Protein AF-A0A0D3F622-F1 (afdb_monomer_lite)

Foldseek 3Di:
DPLVVLVVQVPPQAAQEEEEELVVLLVQLVPSLVDQSPRRQQNHAEYEYEANQLDVSSLSSVLSVCQNRLQYAEYEYEYDHDLCSLVDPDPPPPPPDDSPQRQNARHAEYEHEQDDDDPSVVVSVVSCVVRYPNHNYYHYYHRPDDPCVSVDDDD

Radius of gyration: 16.0 Å; chains: 1; bounding box: 38×36×43 Å

Structure (mmCIF, N/CA/C/O backbone):
data_AF-A0A0D3F622-F1
#
_entry.id   AF-A0A0D3F622-F1
#
loop_
_atom_site.group_PDB
_atom_site.id
_atom_site.type_symbol
_atom_site.label_atom_id
_atom_site.label_alt_id
_atom_site.label_comp_id
_atom_site.label_asym_id
_atom_site.label_entity_id
_atom_site.label_seq_id
_atom_site.pdbx_PDB_ins_code
_atom_site.Cartn_x
_atom_site.Cartn_y
_atom_site.Cartn_z
_atom_site.occupancy
_atom_site.B_iso_or_equiv
_atom_site.auth_seq_id
_atom_site.auth_comp_id
_atom_site.auth_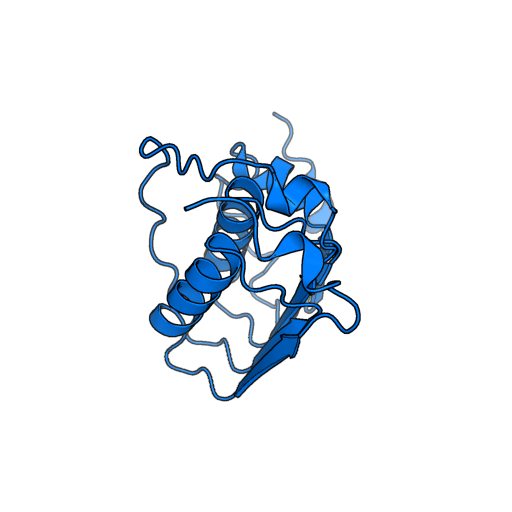asym_id
_atom_site.auth_atom_id
_atom_site.pdbx_PDB_model_num
ATOM 1 N N . MET A 1 1 ? 7.605 23.255 13.610 1.00 41.03 1 MET A N 1
ATOM 2 C CA . MET A 1 1 ? 6.796 23.079 12.384 1.00 41.03 1 MET A CA 1
ATOM 3 C C . MET A 1 1 ? 5.329 23.023 12.801 1.00 41.03 1 MET A C 1
ATOM 5 O O . MET A 1 1 ? 4.987 22.157 13.596 1.00 41.03 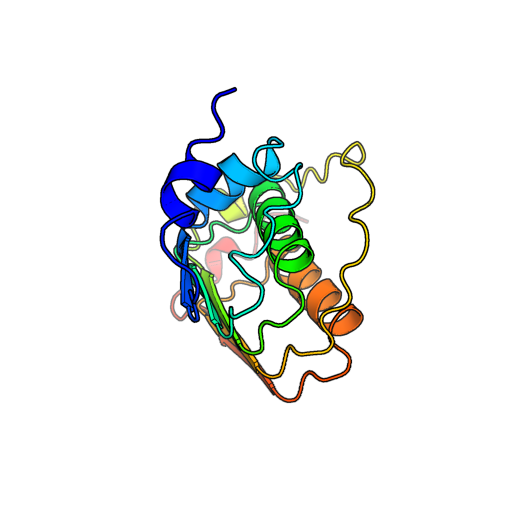1 MET A O 1
ATOM 9 N N . LYS A 1 2 ? 4.490 23.996 12.411 1.00 39.84 2 LYS A N 1
ATOM 10 C CA . LYS A 1 2 ? 3.051 23.966 12.745 1.00 39.84 2 LYS A CA 1
ATOM 11 C C . LYS A 1 2 ? 2.432 22.739 12.072 1.00 39.84 2 LYS A C 1
ATOM 13 O O . LYS A 1 2 ? 2.599 22.551 10.873 1.00 39.84 2 LYS A O 1
ATOM 18 N N . ASN A 1 3 ? 1.769 21.897 12.857 1.00 53.66 3 ASN A N 1
ATOM 19 C CA . ASN A 1 3 ? 1.215 20.622 12.415 1.00 53.66 3 ASN A CA 1
ATOM 20 C C . ASN A 1 3 ? -0.121 20.878 11.681 1.00 53.66 3 ASN A C 1
ATOM 22 O O . ASN A 1 3 ? -1.197 20.627 12.217 1.00 53.66 3 ASN A O 1
ATOM 26 N N . TYR A 1 4 ? -0.052 21.483 10.485 1.00 55.16 4 TYR A N 1
ATOM 27 C CA . TYR A 1 4 ? -1.223 21.866 9.677 1.00 55.16 4 TYR A CA 1
ATOM 28 C C . TYR A 1 4 ? -2.130 20.670 9.362 1.00 55.16 4 TYR A C 1
ATOM 30 O O . TYR A 1 4 ? -3.343 20.834 9.268 1.00 55.16 4 TYR A O 1
ATOM 38 N N . MET A 1 5 ? -1.559 19.461 9.298 1.00 55.28 5 MET A N 1
ATOM 39 C CA . MET A 1 5 ? -2.323 18.220 9.173 1.00 55.28 5 MET A CA 1
ATOM 40 C C . MET A 1 5 ? -3.233 17.993 10.382 1.00 55.28 5 MET A C 1
ATOM 42 O O . MET A 1 5 ? -4.431 17.809 10.198 1.00 55.28 5 MET A O 1
ATOM 46 N N . LYS A 1 6 ? -2.728 18.124 11.620 1.00 55.31 6 LYS A N 1
ATOM 47 C CA . LYS A 1 6 ? -3.591 18.044 12.813 1.00 55.31 6 LYS A CA 1
ATOM 48 C C . LYS A 1 6 ? -4.740 19.052 12.729 1.00 55.31 6 LYS A C 1
ATOM 50 O O . LYS A 1 6 ? -5.876 18.685 12.982 1.00 55.31 6 LYS A O 1
ATOM 55 N N . GLN A 1 7 ? -4.490 20.288 12.299 1.00 57.25 7 GLN A N 1
ATOM 56 C CA . GLN A 1 7 ? -5.550 21.297 12.167 1.00 57.25 7 GLN A CA 1
ATOM 57 C C . GLN A 1 7 ? -6.611 20.955 11.107 1.00 57.25 7 GLN A C 1
ATOM 59 O O . GLN A 1 7 ? -7.789 21.212 11.341 1.00 57.25 7 GLN A O 1
ATOM 64 N N . ALA A 1 8 ? -6.216 20.365 9.976 1.00 58.34 8 ALA A N 1
ATOM 65 C CA . ALA A 1 8 ? -7.143 19.944 8.923 1.00 58.34 8 ALA A CA 1
ATOM 66 C C . ALA A 1 8 ? -8.046 18.774 9.353 1.00 58.34 8 ALA A C 1
ATOM 68 O O . ALA A 1 8 ? -9.158 18.635 8.846 1.00 58.34 8 ALA A O 1
ATOM 69 N N . PHE A 1 9 ? -7.573 17.951 10.291 1.00 57.59 9 PHE A N 1
ATOM 70 C CA . PHE A 1 9 ? -8.249 16.728 10.707 1.00 57.59 9 PHE A CA 1
ATOM 71 C C . PHE A 1 9 ? -8.945 16.802 12.072 1.00 57.59 9 PHE A C 1
ATOM 73 O O . PHE A 1 9 ? -9.864 16.029 12.319 1.00 57.59 9 PHE A O 1
ATOM 80 N N . VAL A 1 10 ? -8.589 17.762 12.933 1.00 55.19 10 VAL A N 1
ATOM 81 C CA . VAL A 1 10 ? -9.210 17.971 14.260 1.00 55.19 10 VAL A CA 1
ATOM 82 C C . VAL A 1 10 ? -10.730 18.214 14.184 1.00 55.19 10 VAL A C 1
ATOM 84 O O . VAL A 1 10 ? -11.425 18.005 15.172 1.00 55.19 10 VAL A O 1
ATOM 87 N N . SER A 1 11 ? -11.273 18.602 13.025 1.00 56.69 11 SER A N 1
ATOM 88 C CA . SER A 1 11 ? -12.717 18.785 12.807 1.00 56.69 11 SER A CA 1
ATOM 89 C C . SER A 1 11 ? -13.428 17.612 12.112 1.00 56.69 11 SER A C 1
ATOM 91 O O . SER A 1 11 ? -14.643 17.675 11.932 1.00 56.69 11 SER A O 1
ATOM 93 N N . ARG A 1 12 ? -12.713 16.551 11.706 1.00 57.72 12 ARG A N 1
ATOM 94 C CA . ARG A 1 12 ? -13.269 15.404 10.965 1.00 57.72 12 ARG A CA 1
ATOM 95 C C . ARG A 1 12 ? -13.100 14.118 11.771 1.00 57.72 12 ARG A C 1
ATOM 97 O O . ARG A 1 12 ? -12.095 13.432 11.652 1.00 57.72 12 ARG A O 1
ATOM 104 N N . THR A 1 13 ? -14.099 13.778 12.575 1.00 56.41 13 THR A N 1
ATOM 105 C CA . THR A 1 13 ? -14.068 12.632 13.503 1.00 56.41 13 THR A CA 1
ATOM 106 C C . THR A 1 13 ? -14.433 11.276 12.879 1.00 56.41 13 THR A C 1
ATOM 108 O O . THR A 1 13 ? -14.760 10.348 13.606 1.00 56.41 13 THR A O 1
ATOM 111 N N . SER A 1 14 ? -14.417 11.117 11.552 1.00 69.19 14 SER A N 1
ATOM 112 C CA . SER A 1 14 ? -14.768 9.836 10.899 1.00 69.19 14 SER A CA 1
ATOM 113 C C . SER A 1 14 ? -14.361 9.802 9.424 1.00 69.19 14 SER A C 1
ATOM 115 O O . SER A 1 14 ? -15.193 9.713 8.524 1.00 69.19 14 SER A O 1
ATOM 117 N N . ILE A 1 15 ? -13.065 9.930 9.140 1.00 78.31 15 ILE A N 1
ATOM 118 C CA . ILE A 1 15 ? -12.587 9.743 7.766 1.00 78.31 15 ILE A CA 1
ATOM 119 C C . ILE A 1 15 ? -12.530 8.245 7.486 1.00 78.31 15 ILE A C 1
ATOM 121 O O . ILE A 1 15 ? -11.707 7.546 8.065 1.00 78.31 15 ILE A O 1
ATOM 125 N N . GLU A 1 16 ? -13.406 7.770 6.603 1.00 88.56 16 GLU A N 1
ATOM 126 C CA . GLU A 1 16 ? -13.437 6.363 6.186 1.00 88.56 16 GLU A CA 1
ATOM 127 C C . GLU A 1 16 ? -12.561 6.093 4.959 1.00 88.56 16 GLU A C 1
ATOM 129 O O . GLU A 1 16 ? -12.081 4.976 4.781 1.00 88.56 16 GLU A O 1
ATOM 134 N N . GLU A 1 17 ? -12.301 7.112 4.138 1.00 90.94 17 GLU A N 1
ATOM 135 C CA . GLU A 1 17 ? -11.512 6.976 2.916 1.00 90.94 17 GLU A CA 1
ATOM 136 C C . GLU A 1 17 ? -10.484 8.098 2.783 1.00 90.94 17 GLU A C 1
ATOM 138 O O . GLU A 1 17 ? -10.785 9.280 2.984 1.00 90.94 17 GLU A O 1
ATOM 143 N N . LEU A 1 18 ? -9.262 7.725 2.415 1.00 89.56 18 LEU A N 1
ATOM 144 C CA . LEU A 1 18 ? -8.139 8.637 2.248 1.00 89.56 18 LEU A CA 1
ATOM 145 C C . LEU A 1 18 ? -7.525 8.432 0.870 1.00 89.56 18 LEU A C 1
ATOM 147 O O . LEU A 1 18 ? -6.954 7.384 0.595 1.00 89.56 18 LEU A O 1
ATOM 151 N N . THR A 1 19 ? -7.617 9.451 0.017 1.00 91.81 19 THR A N 1
ATOM 152 C CA . THR A 1 19 ? -6.939 9.470 -1.285 1.00 91.81 19 THR A CA 1
ATOM 153 C C . THR A 1 19 ? -5.723 10.385 -1.225 1.00 91.81 19 THR A C 1
ATOM 155 O O . THR A 1 19 ? -5.840 11.557 -0.859 1.00 91.81 19 THR A O 1
ATOM 158 N N . ILE A 1 20 ? -4.548 9.855 -1.565 1.00 89.44 20 ILE A N 1
ATOM 159 C CA . ILE A 1 20 ? -3.257 10.546 -1.495 1.00 89.44 20 ILE A CA 1
ATOM 160 C C . ILE A 1 20 ? -2.495 10.362 -2.809 1.00 89.44 20 ILE A C 1
ATOM 162 O O . ILE A 1 20 ? -2.451 9.275 -3.366 1.00 89.44 20 ILE A O 1
ATOM 166 N N . SER A 1 21 ? -1.847 11.425 -3.286 1.00 89.00 21 SER A N 1
ATOM 167 C CA . SER A 1 21 ? -0.938 11.363 -4.438 1.00 89.00 21 SER A CA 1
ATOM 168 C C . SER A 1 21 ? 0.447 10.840 -4.033 1.00 89.00 21 SER A C 1
ATOM 170 O O . SER A 1 21 ? 0.962 11.240 -2.989 1.00 89.00 21 SER A O 1
ATOM 172 N N . GLY A 1 22 ? 1.117 10.054 -4.881 1.00 84.12 22 GLY A N 1
ATOM 173 C CA . GLY A 1 22 ? 2.483 9.556 -4.656 1.00 84.12 22 GLY A CA 1
ATOM 174 C C . GLY A 1 22 ? 3.488 10.671 -4.347 1.00 84.12 22 GLY A C 1
ATOM 175 O O . GLY A 1 22 ? 4.259 10.588 -3.392 1.00 84.12 22 GLY A O 1
ATOM 176 N N . SER A 1 23 ? 3.371 11.810 -5.034 1.00 81.56 23 SER A N 1
ATOM 177 C CA . SER A 1 23 ? 4.168 13.011 -4.740 1.00 81.56 23 SER A CA 1
ATOM 178 C C . SER A 1 23 ? 4.042 13.508 -3.291 1.00 81.56 23 SER A C 1
ATOM 180 O O . SER A 1 23 ? 4.995 14.060 -2.740 1.00 81.56 23 SER A O 1
ATOM 182 N N . PHE A 1 24 ? 2.890 13.294 -2.650 1.00 82.00 24 PHE A N 1
ATOM 183 C CA . PHE A 1 24 ? 2.673 13.632 -1.247 1.00 82.00 24 PHE A CA 1
ATOM 184 C C . PHE A 1 24 ? 3.337 12.617 -0.308 1.00 82.00 24 PHE A C 1
ATOM 186 O O . PHE A 1 24 ? 3.870 13.019 0.721 1.00 82.00 24 PHE A O 1
ATOM 193 N N . LEU A 1 25 ? 3.422 11.334 -0.676 1.00 82.62 25 LEU A N 1
ATOM 194 C CA . LEU A 1 25 ? 4.180 10.329 0.088 1.00 82.62 25 LEU A CA 1
ATOM 195 C C . LEU A 1 25 ? 5.657 10.712 0.221 1.00 82.62 25 LEU A C 1
ATOM 197 O O . LEU A 1 25 ? 6.235 10.585 1.298 1.00 82.62 25 LEU A O 1
ATOM 201 N N . THR A 1 26 ? 6.239 11.280 -0.841 1.00 79.25 26 THR A N 1
ATOM 202 C CA . THR A 1 26 ? 7.614 11.808 -0.822 1.00 79.25 26 THR A CA 1
ATOM 203 C C . THR A 1 26 ? 7.800 12.939 0.196 1.00 79.25 26 THR A C 1
ATOM 205 O O . THR A 1 26 ? 8.885 13.135 0.743 1.00 79.25 26 THR A O 1
ATOM 208 N N . TYR A 1 27 ? 6.750 13.723 0.444 1.00 75.06 27 TYR A N 1
ATOM 209 C CA . TYR A 1 27 ? 6.761 14.759 1.473 1.00 75.06 27 TYR A CA 1
ATOM 210 C C . TYR A 1 27 ? 6.618 14.153 2.876 1.00 75.06 27 TYR A C 1
ATOM 212 O O . TYR A 1 27 ? 7.306 14.578 3.804 1.00 75.06 27 TYR A O 1
ATOM 220 N N . LEU A 1 28 ? 5.762 13.138 3.027 1.00 72.94 28 LEU A N 1
ATOM 221 C CA . LEU A 1 28 ? 5.503 12.480 4.309 1.00 72.94 28 LEU A CA 1
ATOM 222 C C . LEU A 1 28 ? 6.715 11.706 4.838 1.00 72.94 28 LEU A C 1
ATOM 224 O O . LEU A 1 28 ? 7.002 11.799 6.033 1.00 72.94 28 LEU A O 1
ATOM 228 N N . SER A 1 29 ? 7.458 11.026 3.962 1.00 71.56 29 SER A N 1
ATOM 229 C CA . SER A 1 29 ? 8.655 10.255 4.330 1.00 71.56 29 SER A CA 1
ATOM 230 C C . SER A 1 29 ? 9.798 11.105 4.889 1.00 71.56 29 SER A C 1
ATOM 232 O O . SER A 1 29 ? 10.635 10.600 5.627 1.00 71.56 29 SER A O 1
ATOM 234 N N . LYS A 1 30 ? 9.808 12.422 4.648 1.00 68.38 30 LYS A N 1
ATOM 235 C CA . LYS A 1 30 ? 10.788 13.359 5.232 1.00 68.38 30 LYS A CA 1
ATOM 236 C C . LYS A 1 30 ? 10.479 13.744 6.690 1.00 68.38 30 LYS A C 1
ATOM 238 O O . LYS A 1 30 ? 10.872 14.816 7.146 1.00 68.38 30 LYS A O 1
ATOM 243 N N . GLY A 1 31 ? 9.761 12.891 7.423 1.00 58.28 31 GLY A N 1
ATOM 244 C CA . GLY A 1 31 ? 9.474 13.057 8.851 1.00 58.28 31 GLY A CA 1
ATOM 245 C C . GLY A 1 31 ? 8.186 13.819 9.174 1.00 58.28 31 GLY A C 1
ATOM 246 O O . GLY A 1 31 ? 7.964 14.183 10.329 1.00 58.28 31 GLY A O 1
ATOM 247 N N . CYS A 1 32 ? 7.305 14.054 8.196 1.00 56.62 32 CYS A N 1
ATOM 248 C CA . CYS A 1 32 ? 6.074 14.815 8.432 1.00 56.62 32 CYS A CA 1
ATOM 249 C C . CYS A 1 32 ? 4.998 14.027 9.207 1.00 56.62 32 CYS A C 1
ATOM 251 O O . CYS A 1 32 ? 4.102 14.642 9.786 1.00 56.62 32 CYS A O 1
ATOM 253 N N . LEU A 1 33 ? 5.109 12.692 9.251 1.00 56.16 33 LEU A N 1
ATOM 254 C CA . LEU A 1 33 ? 4.231 11.781 10.002 1.00 56.16 33 LEU A CA 1
ATOM 255 C C . LEU A 1 33 ? 4.891 11.128 11.224 1.00 56.16 33 LEU A C 1
ATOM 257 O O . LEU A 1 33 ? 4.264 10.299 11.872 1.00 56.16 33 LEU A O 1
ATOM 261 N N . SER A 1 34 ? 6.112 11.530 11.599 1.00 50.81 34 SER A N 1
ATOM 262 C CA . SER A 1 34 ? 6.837 10.946 12.746 1.00 50.81 34 SER A CA 1
ATOM 263 C C . SER A 1 34 ? 6.127 11.138 14.098 1.00 50.81 34 SER A C 1
ATOM 265 O O . SER A 1 34 ? 6.573 10.622 15.117 1.00 50.81 34 SER A O 1
ATOM 267 N N . THR A 1 35 ? 5.028 11.893 14.131 1.00 52.38 35 THR A N 1
ATOM 268 C CA . THR A 1 35 ? 4.155 12.009 15.294 1.00 52.38 35 THR A CA 1
ATOM 269 C C . THR A 1 35 ? 2.848 11.295 14.994 1.00 52.38 35 THR A C 1
ATOM 271 O O . THR A 1 35 ? 2.107 11.793 14.145 1.00 52.38 35 THR A O 1
ATOM 274 N N . GLN A 1 36 ? 2.569 10.209 15.728 1.00 52.44 36 GLN A N 1
ATOM 275 C CA . GLN A 1 36 ? 1.241 9.608 15.919 1.00 52.44 36 GLN A CA 1
ATOM 276 C C . GLN A 1 36 ? 0.151 10.653 15.647 1.00 52.44 36 GLN A C 1
ATOM 278 O O . GLN A 1 36 ? 0.046 11.646 16.382 1.00 52.44 36 GLN A O 1
ATOM 283 N N . LEU A 1 37 ? -0.579 10.497 14.541 1.00 57.06 37 LEU A N 1
ATOM 284 C CA . LEU A 1 37 ? -1.723 11.344 14.216 1.00 57.06 37 LEU A CA 1
ATOM 285 C C . LEU A 1 37 ? -2.914 10.809 15.020 1.00 57.06 37 LEU A C 1
ATOM 287 O O . LEU A 1 37 ? -3.543 9.851 14.582 1.00 57.06 37 LEU A O 1
ATOM 291 N N . PRO A 1 38 ? -3.216 11.352 16.216 1.00 52.28 38 PRO A N 1
ATOM 292 C CA . PRO A 1 38 ? -4.102 10.661 17.139 1.00 52.28 38 PRO A CA 1
ATOM 293 C C . PRO A 1 38 ? -5.544 10.784 16.639 1.00 52.28 38 PRO A C 1
ATOM 295 O O . PRO A 1 38 ? -6.021 11.903 16.434 1.00 52.28 38 PRO A O 1
ATOM 298 N N . GLY A 1 39 ? -6.221 9.650 16.452 1.00 60.09 39 GLY A N 1
ATOM 299 C CA . GLY A 1 39 ? -7.678 9.544 16.320 1.00 60.09 39 GLY A CA 1
ATOM 300 C C . GLY A 1 39 ? -8.281 9.829 14.944 1.00 60.09 39 GLY A C 1
ATOM 301 O O . GLY A 1 39 ? -9.470 9.612 14.740 1.00 60.09 39 GLY A O 1
ATOM 302 N N . VAL A 1 40 ? -7.503 10.334 13.986 1.00 64.62 40 VAL A N 1
ATOM 303 C CA . VAL A 1 40 ? -8.041 10.742 12.673 1.00 64.62 40 VAL A CA 1
ATOM 304 C C . VAL A 1 40 ? -8.274 9.541 11.757 1.00 64.62 40 VAL A C 1
ATOM 306 O O . VAL A 1 40 ? -9.212 9.547 10.960 1.00 64.62 40 VAL A O 1
ATOM 309 N N . PHE A 1 41 ? -7.418 8.524 11.862 1.00 73.44 41 PHE A N 1
ATOM 310 C CA . PHE A 1 41 ? -7.424 7.362 10.972 1.00 73.44 41 PHE A CA 1
ATOM 311 C C . PHE A 1 41 ? -7.999 6.098 11.610 1.00 73.44 41 PHE A C 1
ATOM 313 O O . PHE A 1 41 ? -8.071 5.073 10.945 1.00 73.44 41 PHE A O 1
ATOM 320 N N . ASP A 1 42 ? -8.474 6.167 12.853 1.00 75.56 42 ASP A N 1
ATOM 321 C CA . ASP A 1 42 ? -9.034 5.012 13.567 1.00 75.56 42 ASP A CA 1
ATOM 322 C C . ASP A 1 42 ? -10.249 4.412 12.834 1.00 75.56 42 ASP A C 1
ATOM 324 O O . ASP A 1 42 ? -10.506 3.209 12.905 1.00 75.56 42 ASP A O 1
ATOM 328 N N . HIS A 1 43 ? -10.981 5.253 12.095 1.00 80.75 43 HIS A N 1
ATOM 329 C CA . HIS A 1 43 ? -12.151 4.877 11.298 1.00 80.75 43 HIS A CA 1
ATOM 330 C C . HIS A 1 43 ? -11.848 4.659 9.814 1.00 80.75 43 HIS A C 1
ATOM 332 O O . HIS A 1 43 ? -12.775 4.424 9.035 1.00 80.75 43 HIS A O 1
ATOM 338 N N . LEU A 1 44 ? -10.579 4.747 9.414 1.00 87.56 44 LEU A N 1
ATOM 339 C CA . LEU A 1 44 ? -10.193 4.620 8.022 1.00 87.56 44 LEU A CA 1
ATOM 340 C C . LEU A 1 44 ? -10.414 3.181 7.561 1.00 87.56 44 LEU A C 1
ATOM 342 O O . LEU A 1 44 ? -9.903 2.241 8.158 1.00 87.56 44 LEU A O 1
ATOM 346 N N . LYS A 1 45 ? -11.193 3.013 6.496 1.00 91.69 45 LYS A N 1
ATOM 347 C CA . LYS A 1 45 ? -11.511 1.723 5.876 1.00 91.69 45 LYS A CA 1
ATOM 348 C C . LYS A 1 45 ? -10.747 1.533 4.577 1.00 91.69 45 LYS A C 1
ATOM 350 O O . LYS A 1 45 ? -10.302 0.419 4.318 1.00 91.69 45 LYS A O 1
ATOM 355 N N . LYS A 1 46 ? -10.574 2.602 3.794 1.00 93.75 46 LYS A N 1
ATOM 356 C CA . LYS A 1 46 ? -9.928 2.554 2.482 1.00 93.75 46 LYS A CA 1
ATOM 357 C C . LYS A 1 46 ? -8.818 3.589 2.340 1.00 93.75 46 LYS A C 1
ATOM 359 O O . LYS A 1 46 ? -8.994 4.765 2.666 1.00 93.75 46 LYS A O 1
ATOM 364 N N . ILE A 1 47 ? -7.694 3.152 1.787 1.00 93.75 47 ILE A N 1
ATOM 365 C CA . ILE A 1 47 ? -6.604 4.020 1.344 1.00 93.75 47 ILE A CA 1
ATOM 366 C C . ILE A 1 47 ? -6.467 3.891 -0.170 1.00 93.75 47 ILE A C 1
ATOM 368 O O . ILE A 1 47 ? -6.284 2.794 -0.691 1.00 93.75 47 ILE A O 1
ATOM 372 N N . CYS A 1 48 ? -6.500 5.025 -0.862 1.00 94.38 48 CYS A N 1
ATOM 373 C CA . CYS A 1 48 ? -6.187 5.132 -2.279 1.00 94.38 48 CYS A CA 1
ATOM 374 C C . CYS A 1 48 ? -4.882 5.916 -2.449 1.00 94.38 48 CYS A C 1
ATOM 376 O O . CYS A 1 48 ? -4.786 7.072 -2.032 1.00 94.38 48 CYS A O 1
ATOM 378 N N . ILE A 1 49 ? -3.882 5.313 -3.082 1.00 93.44 49 ILE A N 1
ATOM 379 C CA . ILE A 1 49 ? -2.638 5.974 -3.473 1.00 93.44 49 ILE A CA 1
ATOM 380 C C . ILE A 1 49 ? -2.666 6.161 -4.984 1.00 93.44 49 ILE A C 1
ATOM 382 O O . ILE A 1 49 ? -2.548 5.204 -5.741 1.00 93.44 49 ILE A O 1
ATOM 386 N N . GLU A 1 50 ? -2.806 7.398 -5.436 1.00 91.62 50 GLU A N 1
ATOM 387 C CA . GLU A 1 50 ? -2.824 7.736 -6.855 1.00 91.62 50 GLU A CA 1
ATOM 388 C C . GLU A 1 50 ? -1.475 8.271 -7.324 1.00 91.62 50 GLU A C 1
ATOM 390 O O . GLU A 1 50 ? -0.733 8.879 -6.555 1.00 91.62 50 GLU A O 1
ATOM 395 N N . LYS A 1 51 ? -1.179 8.133 -8.620 1.00 86.06 51 LYS A N 1
ATOM 396 C CA . LYS A 1 51 ? 0.009 8.733 -9.250 1.00 86.06 51 LYS A CA 1
ATOM 397 C C . LYS A 1 51 ? 1.309 8.348 -8.530 1.00 86.06 51 LYS A C 1
ATOM 399 O O . LYS A 1 51 ? 2.169 9.199 -8.298 1.00 86.06 51 LYS A O 1
ATOM 404 N N . CYS A 1 52 ? 1.424 7.080 -8.135 1.00 83.19 52 CYS A N 1
ATOM 405 C CA . CYS A 1 52 ? 2.633 6.546 -7.517 1.00 83.19 52 CYS A CA 1
ATOM 406 C C . CYS A 1 52 ? 3.740 6.446 -8.575 1.00 83.19 52 CYS A C 1
ATOM 408 O O . CYS A 1 52 ? 3.559 5.784 -9.597 1.00 83.19 52 CYS A O 1
ATOM 410 N N . PHE A 1 53 ? 4.874 7.105 -8.343 1.00 77.62 53 PHE A N 1
ATOM 411 C CA . PHE A 1 53 ? 6.040 7.046 -9.227 1.00 77.62 53 PHE A CA 1
ATOM 412 C C . PHE A 1 53 ? 6.967 5.873 -8.893 1.00 77.62 53 PHE A C 1
ATOM 414 O O . PHE A 1 53 ? 7.955 5.671 -9.599 1.00 77.62 53 PHE A O 1
ATOM 421 N N . TRP A 1 54 ? 6.675 5.133 -7.819 1.00 77.94 54 TRP A N 1
ATOM 422 C CA . TRP A 1 54 ? 7.432 3.969 -7.365 1.00 77.94 54 TRP A CA 1
ATOM 423 C C . TRP A 1 54 ? 8.912 4.267 -7.164 1.00 77.94 54 TRP A C 1
ATOM 425 O O . TRP A 1 54 ? 9.802 3.612 -7.701 1.00 77.94 54 TRP A O 1
ATOM 435 N N . ASN A 1 55 ? 9.196 5.267 -6.339 1.00 79.75 55 ASN A N 1
ATOM 436 C CA . ASN A 1 55 ? 10.521 5.408 -5.750 1.00 79.75 55 ASN A CA 1
ATOM 437 C C . ASN A 1 55 ? 10.490 4.957 -4.283 1.00 79.75 55 ASN A C 1
ATOM 439 O O . ASN A 1 55 ? 9.437 4.928 -3.646 1.00 79.75 55 ASN A O 1
ATOM 443 N N . TRP A 1 56 ? 11.650 4.603 -3.734 1.00 78.88 56 TRP A N 1
ATOM 444 C CA . TRP A 1 56 ? 11.738 4.126 -2.353 1.00 78.88 56 TRP A CA 1
ATOM 445 C C . TRP A 1 56 ? 11.226 5.141 -1.327 1.00 78.88 56 TRP A C 1
ATOM 447 O O . TRP A 1 56 ? 10.629 4.761 -0.325 1.00 78.88 56 TRP A O 1
ATOM 457 N N . THR A 1 57 ? 11.377 6.435 -1.605 1.00 81.56 57 THR A N 1
ATOM 458 C CA . THR A 1 57 ? 10.876 7.517 -0.751 1.00 81.56 57 THR A CA 1
ATOM 459 C C . THR A 1 57 ? 9.345 7.524 -0.656 1.00 81.56 57 THR A C 1
ATOM 461 O O . THR A 1 57 ? 8.803 7.873 0.392 1.00 81.56 57 THR A O 1
ATOM 464 N N . GLU A 1 58 ? 8.639 7.113 -1.710 1.00 84.56 58 GLU A N 1
ATOM 465 C CA . GLU A 1 58 ? 7.182 6.938 -1.698 1.00 84.56 58 GLU A CA 1
ATOM 466 C C . GLU A 1 58 ? 6.759 5.671 -0.965 1.00 84.56 58 GLU A C 1
ATOM 468 O O . GLU A 1 58 ? 5.813 5.731 -0.185 1.00 84.56 58 GLU A O 1
ATOM 473 N N . VAL A 1 59 ? 7.482 4.560 -1.152 1.00 83.50 59 VAL A N 1
ATOM 474 C CA . VAL A 1 59 ? 7.235 3.310 -0.410 1.00 83.50 59 VAL A CA 1
ATOM 475 C C . VAL A 1 59 ? 7.324 3.564 1.094 1.00 83.50 59 VAL A C 1
ATOM 477 O O . VAL A 1 59 ? 6.402 3.229 1.830 1.00 83.50 59 VAL A O 1
ATOM 480 N N . LEU A 1 60 ? 8.377 4.246 1.547 1.00 80.62 60 LEU A N 1
ATOM 481 C CA . LEU A 1 60 ? 8.539 4.621 2.954 1.00 80.62 60 LEU A CA 1
ATOM 482 C C . LEU A 1 60 ? 7.407 5.528 3.448 1.00 80.62 60 LEU A C 1
ATOM 484 O O . LEU A 1 60 ? 6.867 5.315 4.532 1.00 80.62 60 LEU A O 1
ATOM 488 N N . GLY A 1 61 ? 7.007 6.508 2.634 1.00 82.69 61 GLY A N 1
ATOM 489 C CA . GLY A 1 61 ? 5.875 7.377 2.949 1.00 82.69 61 GLY A CA 1
ATOM 490 C C . GLY A 1 61 ? 4.556 6.609 3.082 1.00 82.69 61 GLY A C 1
ATOM 491 O O . GLY A 1 61 ? 3.769 6.913 3.977 1.00 82.69 61 GLY A O 1
ATOM 492 N N . ALA A 1 62 ? 4.327 5.597 2.237 1.00 87.12 62 ALA A N 1
ATOM 493 C CA . ALA A 1 62 ? 3.172 4.707 2.335 1.00 87.12 62 ALA A CA 1
ATOM 494 C C . ALA A 1 62 ? 3.215 3.876 3.626 1.00 87.12 62 ALA A C 1
ATOM 496 O O . ALA A 1 62 ? 2.230 3.856 4.363 1.00 87.12 62 ALA A O 1
ATOM 497 N N . CYS A 1 63 ? 4.367 3.283 3.960 1.00 84.50 63 CYS A N 1
ATOM 498 C CA . CYS A 1 63 ? 4.552 2.532 5.204 1.00 84.50 63 CYS A CA 1
ATOM 499 C C . CYS A 1 63 ? 4.241 3.384 6.444 1.00 84.50 63 CYS A C 1
ATOM 501 O O . CYS A 1 63 ? 3.546 2.921 7.346 1.00 84.50 63 CYS A O 1
ATOM 503 N N . SER A 1 64 ? 4.660 4.656 6.465 1.00 80.38 64 SER A N 1
ATOM 504 C CA . SER A 1 64 ? 4.311 5.578 7.555 1.00 80.38 64 SER A CA 1
ATOM 505 C C . SER A 1 64 ? 2.802 5.807 7.691 1.00 80.38 64 SER A C 1
ATOM 507 O O . SER A 1 64 ? 2.308 5.974 8.804 1.00 80.38 64 SER A O 1
ATOM 509 N N . ILE A 1 65 ? 2.045 5.821 6.590 1.00 83.44 65 ILE A N 1
ATOM 510 C CA . ILE A 1 65 ? 0.579 5.919 6.655 1.00 83.44 65 ILE A CA 1
ATOM 511 C C . ILE A 1 65 ? -0.000 4.633 7.238 1.00 83.44 65 ILE A C 1
ATOM 513 O O . ILE A 1 65 ? -0.846 4.703 8.125 1.00 83.44 65 ILE A O 1
ATOM 517 N N . PHE A 1 66 ? 0.478 3.473 6.785 1.00 86.81 66 PHE A N 1
ATOM 518 C CA . PHE A 1 66 ? -0.007 2.174 7.249 1.00 86.81 66 PHE A CA 1
ATOM 519 C C . PHE A 1 66 ? 0.194 1.989 8.757 1.00 86.81 66 PHE A C 1
ATOM 521 O O . PHE A 1 66 ? -0.725 1.555 9.448 1.00 86.81 66 PHE A O 1
ATOM 528 N N . GLN A 1 67 ? 1.337 2.431 9.288 1.00 82.12 67 GLN A N 1
ATOM 529 C CA . GLN A 1 67 ? 1.607 2.472 10.731 1.00 82.12 67 GLN A CA 1
ATOM 530 C C . GLN A 1 67 ? 0.614 3.349 11.510 1.00 82.12 67 GLN A C 1
ATOM 532 O O . GLN A 1 67 ? 0.297 3.057 12.660 1.00 82.12 67 GLN A O 1
ATOM 537 N N . ASN A 1 68 ? 0.114 4.427 10.902 1.00 79.19 68 ASN A N 1
ATOM 538 C CA . ASN A 1 68 ? -0.824 5.350 11.545 1.00 79.19 68 ASN A CA 1
ATOM 539 C C . ASN A 1 68 ? -2.301 4.981 11.318 1.00 79.19 68 ASN A C 1
ATOM 541 O O . ASN A 1 68 ? -3.168 5.630 11.898 1.00 79.19 68 ASN A O 1
ATOM 545 N N . ALA A 1 69 ? -2.599 3.975 10.493 1.00 83.12 69 ALA A N 1
ATOM 546 C CA . ALA A 1 69 ? -3.961 3.568 10.151 1.00 83.12 69 ALA A CA 1
ATOM 547 C C . ALA A 1 69 ? -4.152 2.040 10.238 1.00 83.12 69 ALA A C 1
ATOM 549 O O . ALA A 1 69 ? -4.648 1.433 9.301 1.00 83.12 69 ALA A O 1
ATOM 550 N N . PRO A 1 70 ? -3.797 1.361 11.337 1.00 80.56 70 PRO A N 1
ATOM 551 C CA . PRO A 1 70 ? -3.729 -0.107 11.363 1.00 80.56 70 PRO A CA 1
ATOM 552 C C . PRO A 1 70 ? -5.071 -0.832 11.117 1.00 80.56 70 PRO A C 1
ATOM 554 O O . PRO A 1 70 ? -5.090 -2.042 10.896 1.00 80.56 70 PRO A O 1
ATOM 557 N N . THR A 1 71 ? -6.200 -0.119 11.168 1.00 87.06 71 THR A N 1
ATOM 558 C CA . THR A 1 71 ? -7.557 -0.665 11.026 1.00 87.06 71 THR A CA 1
ATOM 559 C C . THR A 1 71 ? -8.108 -0.644 9.597 1.00 87.06 71 THR A C 1
ATOM 561 O O . THR A 1 71 ? -9.200 -1.182 9.383 1.00 87.06 71 THR A O 1
ATOM 564 N N . PHE A 1 72 ? -7.390 -0.073 8.616 1.00 91.94 72 PHE A N 1
ATOM 565 C CA . PHE A 1 72 ? -7.888 -0.041 7.236 1.00 91.94 72 PHE A CA 1
ATOM 566 C C . PHE A 1 72 ? -8.009 -1.446 6.644 1.00 91.94 72 PHE A C 1
ATOM 568 O O . PHE A 1 72 ? -7.264 -2.365 6.982 1.00 91.94 72 PHE A O 1
ATOM 575 N N . ARG A 1 73 ? -8.989 -1.604 5.753 1.00 95.44 73 ARG A N 1
ATOM 576 C CA . ARG A 1 73 ? -9.385 -2.890 5.171 1.00 95.44 73 ARG A CA 1
ATOM 577 C C . ARG A 1 73 ? -9.098 -3.000 3.685 1.00 95.44 73 ARG A C 1
ATOM 579 O O . ARG A 1 73 ? -8.951 -4.113 3.191 1.00 95.44 73 ARG A O 1
ATOM 586 N N . GLU A 1 74 ? -9.028 -1.872 2.991 1.00 97.12 74 GLU A N 1
ATOM 587 C CA . GLU A 1 74 ? -8.884 -1.824 1.541 1.00 97.12 74 GLU A CA 1
ATOM 588 C C . GLU A 1 74 ? -7.736 -0.891 1.151 1.00 97.12 74 GLU A C 1
ATOM 590 O O . GLU A 1 74 ? -7.664 0.256 1.604 1.00 97.12 74 GLU A O 1
ATOM 595 N N . LEU A 1 75 ? -6.851 -1.376 0.285 1.00 96.38 75 LEU A N 1
ATOM 596 C CA . LEU A 1 75 ? -5.763 -0.601 -0.297 1.00 96.38 75 LEU A CA 1
ATOM 597 C C . LEU A 1 75 ? -5.859 -0.635 -1.815 1.00 96.38 75 LEU A C 1
ATOM 599 O O . LEU A 1 75 ? -5.854 -1.695 -2.435 1.00 96.38 75 LEU A O 1
ATOM 603 N N . GLU A 1 76 ? -5.882 0.540 -2.421 1.00 96.62 76 GLU A N 1
ATOM 604 C CA . GLU A 1 76 ? -5.863 0.695 -3.864 1.00 96.62 76 GLU A CA 1
ATOM 605 C C . GLU A 1 76 ? -4.692 1.590 -4.263 1.00 96.62 76 GLU A C 1
ATOM 607 O O . GLU A 1 76 ? -4.546 2.701 -3.760 1.00 96.62 76 GLU A O 1
ATOM 612 N N . ILE A 1 77 ? -3.836 1.109 -5.159 1.00 94.62 77 ILE A N 1
ATOM 613 C CA . ILE A 1 77 ? -2.667 1.841 -5.640 1.00 94.62 77 ILE A CA 1
ATOM 614 C C . ILE A 1 77 ? -2.759 1.972 -7.155 1.00 94.62 77 ILE A C 1
ATOM 616 O O . ILE A 1 77 ? -2.991 0.992 -7.858 1.00 94.62 77 ILE A O 1
ATOM 620 N N . TRP A 1 78 ? -2.542 3.181 -7.657 1.00 91.94 78 TRP A N 1
ATOM 621 C CA . TRP A 1 78 ? -2.471 3.497 -9.075 1.00 91.94 78 TRP A CA 1
ATOM 622 C C . TRP A 1 78 ? -1.082 4.020 -9.407 1.00 91.94 78 TRP A C 1
ATOM 624 O O . TRP A 1 78 ? -0.694 5.122 -8.992 1.00 91.94 78 TRP A O 1
ATOM 634 N N . SER A 1 79 ? -0.330 3.215 -10.153 1.00 84.00 79 SER A N 1
ATOM 635 C CA . SER A 1 79 ? 0.966 3.630 -10.661 1.00 84.00 79 SER A CA 1
ATOM 636 C C . SER A 1 79 ? 0.819 4.669 -11.766 1.00 84.00 79 SER A C 1
ATOM 638 O O . SER A 1 79 ? -0.100 4.628 -12.580 1.00 84.00 79 SER A O 1
ATOM 640 N N . PHE A 1 80 ? 1.767 5.596 -11.819 1.00 79.31 80 PHE A N 1
ATOM 641 C CA . PHE A 1 80 ? 1.995 6.426 -12.989 1.00 79.31 80 PHE A CA 1
ATOM 642 C C . PHE A 1 80 ? 3.445 6.224 -13.438 1.00 79.31 80 PHE A C 1
ATOM 644 O O . PHE A 1 80 ? 4.322 7.017 -13.071 1.00 79.31 80 PHE A O 1
ATOM 651 N N . PRO A 1 81 ? 3.730 5.142 -14.189 1.00 62.50 81 PRO A N 1
ATOM 652 C CA . PRO A 1 81 ? 5.088 4.810 -14.585 1.00 62.50 81 PRO A CA 1
ATOM 653 C C . PRO A 1 81 ? 5.634 5.907 -15.502 1.00 62.50 81 PRO A C 1
ATOM 655 O O . PRO A 1 81 ? 5.233 6.057 -16.656 1.00 62.50 81 PRO A O 1
ATOM 658 N N . HIS A 1 82 ? 6.550 6.716 -14.972 1.00 67.38 82 HIS A N 1
ATOM 659 C CA . HIS A 1 82 ? 7.253 7.725 -15.753 1.00 67.38 82 HIS A CA 1
ATOM 660 C C . HIS A 1 82 ? 8.448 7.065 -16.465 1.00 67.38 82 HIS A C 1
ATOM 662 O O . HIS A 1 82 ? 9.140 6.275 -15.825 1.00 67.38 82 HIS A O 1
ATOM 668 N N . PRO A 1 83 ? 8.766 7.384 -17.736 1.00 61.41 83 PRO A N 1
ATOM 669 C CA . PRO A 1 83 ? 9.882 6.759 -18.461 1.00 61.41 83 PRO A CA 1
ATOM 670 C C . PRO A 1 83 ? 11.243 6.869 -17.756 1.00 61.41 83 PRO A C 1
ATOM 672 O O . PRO A 1 83 ? 12.131 6.048 -17.963 1.00 61.41 83 PRO A O 1
ATOM 675 N N . GLU A 1 84 ? 11.421 7.863 -16.885 1.00 61.38 84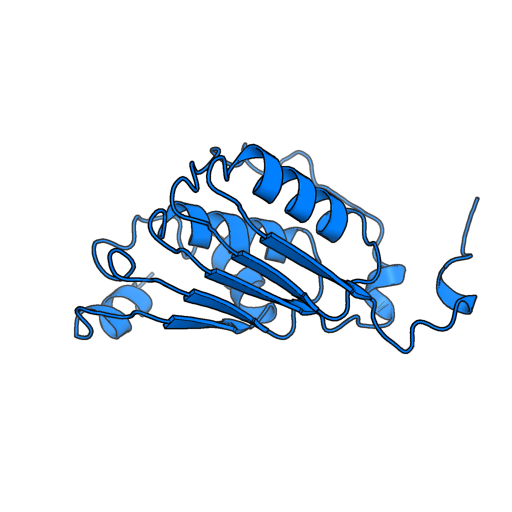 GLU A N 1
ATOM 676 C CA . GLU A 1 84 ? 12.640 7.993 -16.083 1.00 61.38 84 GLU A CA 1
ATOM 677 C C . GLU A 1 84 ? 12.714 7.043 -14.879 1.00 61.38 84 GLU A C 1
ATOM 679 O O . GLU A 1 84 ? 13.800 6.857 -14.328 1.00 61.38 84 GLU A O 1
ATOM 684 N N . ALA A 1 85 ? 11.605 6.416 -14.471 1.00 57.50 85 ALA A N 1
ATOM 685 C CA . ALA A 1 85 ? 11.592 5.424 -13.394 1.00 57.50 85 ALA A CA 1
ATOM 686 C C . ALA A 1 85 ? 12.495 4.224 -13.727 1.00 57.50 85 ALA A C 1
ATOM 688 O O . ALA A 1 85 ? 13.197 3.734 -12.850 1.00 57.50 85 ALA A O 1
ATOM 689 N N . TYR A 1 86 ? 12.581 3.846 -15.009 1.00 55.12 86 TYR A N 1
ATOM 690 C CA . TYR A 1 86 ? 13.471 2.788 -15.507 1.00 55.12 86 TYR A CA 1
ATOM 691 C C . TYR A 1 86 ? 14.960 3.173 -15.491 1.00 55.12 86 TYR A C 1
ATOM 693 O O . TYR A 1 86 ? 15.825 2.306 -15.556 1.00 55.12 86 TYR A O 1
ATOM 701 N N . ARG A 1 87 ? 15.286 4.474 -15.426 1.00 54.16 87 ARG A N 1
ATOM 702 C CA . ARG A 1 87 ? 16.675 4.969 -15.451 1.00 54.16 87 ARG A CA 1
ATOM 703 C C . ARG A 1 87 ? 17.262 5.239 -14.076 1.00 54.16 87 ARG A C 1
ATOM 705 O O . ARG A 1 87 ? 18.483 5.357 -13.951 1.00 54.16 87 ARG A O 1
ATOM 712 N N . ARG A 1 88 ? 16.430 5.374 -13.043 1.00 54.62 88 ARG A N 1
ATOM 713 C CA . ARG A 1 88 ? 16.926 5.611 -11.687 1.00 54.62 88 ARG A CA 1
ATOM 714 C C . ARG A 1 88 ? 17.549 4.326 -11.164 1.00 54.62 88 ARG A C 1
ATOM 716 O O . ARG A 1 88 ? 16.845 3.384 -10.817 1.00 54.62 88 ARG A O 1
ATOM 723 N N . LYS A 1 89 ? 18.884 4.310 -11.087 1.00 48.78 89 LYS A N 1
ATOM 724 C CA . LYS A 1 89 ? 19.616 3.284 -10.342 1.00 48.78 89 LYS A CA 1
ATOM 725 C C . LYS A 1 89 ? 19.018 3.179 -8.942 1.00 48.78 89 LYS A C 1
ATOM 727 O O . LYS A 1 89 ? 18.897 4.173 -8.229 1.00 48.78 89 LYS A O 1
ATOM 732 N N . THR A 1 90 ? 18.646 1.954 -8.600 1.00 52.91 90 THR A N 1
ATOM 733 C CA . THR A 1 90 ? 18.241 1.465 -7.287 1.00 52.91 90 THR A CA 1
ATOM 734 C C . THR A 1 90 ? 19.299 1.804 -6.247 1.00 52.91 90 THR A C 1
ATOM 736 O O . THR A 1 90 ? 20.177 0.996 -5.963 1.00 52.91 90 THR A O 1
ATOM 739 N N . ILE A 1 91 ? 19.239 3.001 -5.681 1.00 46.47 91 ILE A N 1
ATOM 740 C CA . ILE A 1 91 ? 19.947 3.285 -4.441 1.00 46.47 91 ILE A CA 1
ATOM 741 C C . ILE A 1 91 ? 18.896 3.162 -3.348 1.00 46.47 91 ILE A C 1
ATOM 743 O O . ILE A 1 91 ? 18.144 4.089 -3.054 1.00 46.47 91 ILE A O 1
ATOM 747 N N . TRP A 1 92 ? 18.775 1.940 -2.833 1.00 52.53 92 TRP A N 1
ATOM 748 C CA . TRP A 1 92 ? 18.332 1.753 -1.463 1.00 52.53 92 TRP A CA 1
ATOM 749 C C . TRP A 1 92 ? 19.485 2.271 -0.607 1.00 52.53 92 TRP A C 1
ATOM 751 O O . TRP A 1 92 ? 20.463 1.553 -0.398 1.00 52.53 92 TRP A O 1
ATOM 761 N N . ASP A 1 93 ? 19.435 3.547 -0.217 1.00 47.22 93 ASP A N 1
ATOM 762 C CA . ASP A 1 93 ? 20.347 4.042 0.809 1.00 47.22 93 ASP A CA 1
ATOM 763 C C . ASP A 1 93 ? 20.039 3.232 2.070 1.00 47.22 93 ASP A C 1
ATOM 765 O O . ASP A 1 93 ? 18.984 3.386 2.686 1.00 47.22 93 ASP A O 1
ATOM 769 N N . GLN A 1 94 ? 20.956 2.325 2.414 1.00 45.72 94 GLN A N 1
ATOM 770 C CA . GLN A 1 94 ? 20.892 1.446 3.586 1.00 45.72 94 GLN A CA 1
ATOM 771 C C . GLN A 1 94 ? 20.803 2.215 4.918 1.00 45.72 94 GLN A C 1
ATOM 773 O O . GLN A 1 94 ? 20.582 1.598 5.953 1.00 45.72 94 GLN A O 1
ATOM 778 N N . ASP A 1 95 ? 20.926 3.544 4.890 1.00 45.09 95 ASP A N 1
ATOM 779 C CA . ASP A 1 95 ? 20.822 4.440 6.046 1.00 45.09 95 ASP A CA 1
ATOM 780 C C . ASP A 1 95 ? 19.376 4.771 6.466 1.00 45.09 95 ASP A C 1
ATOM 782 O O . ASP A 1 95 ? 19.149 5.519 7.422 1.00 45.09 95 ASP A O 1
ATOM 786 N N . GLN A 1 96 ? 18.366 4.238 5.779 1.00 52.25 96 GLN A N 1
ATOM 787 C CA . GLN A 1 96 ? 16.967 4.464 6.140 1.00 52.25 96 GLN A CA 1
ATOM 788 C C . GLN A 1 96 ? 16.556 3.463 7.230 1.00 52.25 96 GLN A C 1
ATOM 790 O O . GLN A 1 96 ? 16.310 2.293 6.952 1.00 52.25 96 GLN A O 1
ATOM 795 N N . THR A 1 97 ? 16.566 3.964 8.470 1.00 52.16 97 THR A N 1
ATOM 796 C CA . THR A 1 97 ? 15.802 3.529 9.659 1.00 52.16 97 THR A CA 1
ATOM 797 C C . THR A 1 97 ? 14.917 2.304 9.418 1.00 52.16 97 THR A C 1
ATOM 799 O O . THR A 1 97 ? 13.999 2.371 8.603 1.00 52.16 97 THR A O 1
ATOM 802 N N . GLU A 1 98 ? 15.181 1.213 10.149 1.00 56.53 98 GLU A N 1
ATOM 803 C CA . GLU A 1 98 ? 14.340 0.009 10.178 1.00 56.53 98 GLU A CA 1
ATOM 804 C C . GLU A 1 98 ? 12.861 0.411 10.152 1.00 56.53 98 GLU A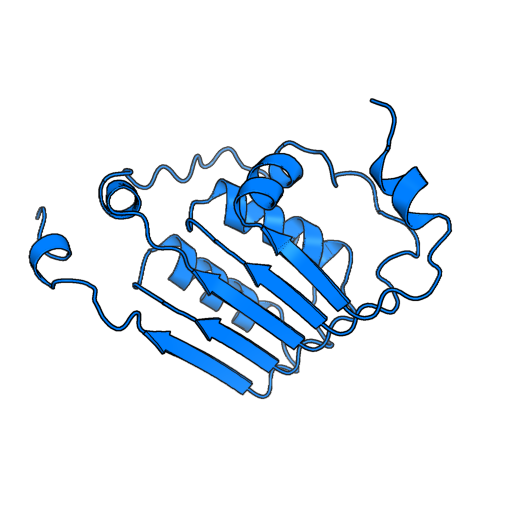 C 1
ATOM 806 O O . GLU A 1 98 ? 12.378 1.106 11.050 1.00 56.53 98 GLU A O 1
ATOM 811 N N . ILE A 1 99 ? 12.158 0.047 9.075 1.00 59.91 99 ILE A N 1
ATOM 812 C CA . ILE A 1 99 ? 10.717 0.260 8.994 1.00 59.91 99 ILE A CA 1
ATOM 813 C C . ILE A 1 99 ? 10.124 -0.618 10.087 1.00 59.91 99 ILE A C 1
ATOM 815 O O . ILE A 1 99 ? 10.096 -1.837 9.946 1.00 59.91 99 ILE A O 1
ATOM 819 N N . GLU A 1 100 ? 9.684 -0.001 11.179 1.00 64.69 100 GLU A N 1
ATOM 820 C CA . GLU A 1 100 ? 8.982 -0.713 12.239 1.00 64.69 100 GLU A CA 1
ATOM 821 C C . GLU A 1 100 ? 7.761 -1.399 11.619 1.00 64.69 100 GLU A C 1
ATOM 823 O O . GLU A 1 100 ? 6.917 -0.731 11.020 1.00 64.69 100 GLU A O 1
ATOM 828 N N . GLU A 1 101 ? 7.717 -2.730 11.672 1.00 70.75 101 GLU A N 1
ATOM 829 C CA . GLU A 1 101 ? 6.726 -3.529 10.953 1.00 70.75 101 GLU A CA 1
ATOM 830 C C . GLU A 1 101 ? 5.313 -3.221 11.476 1.00 70.75 101 GLU A C 1
ATOM 832 O O . GLU A 1 101 ? 4.976 -3.607 12.601 1.00 70.75 101 GLU A O 1
ATOM 837 N N . PRO A 1 102 ? 4.448 -2.532 10.702 1.00 73.69 102 PRO A N 1
ATOM 838 C CA . PRO A 1 102 ? 3.066 -2.373 11.110 1.00 73.69 102 PRO A CA 1
ATOM 839 C C . PRO A 1 102 ? 2.352 -3.715 10.983 1.00 73.69 102 PRO A C 1
ATOM 841 O O . PRO A 1 102 ? 2.509 -4.421 9.990 1.00 73.69 102 PRO A O 1
ATOM 844 N N . THR A 1 103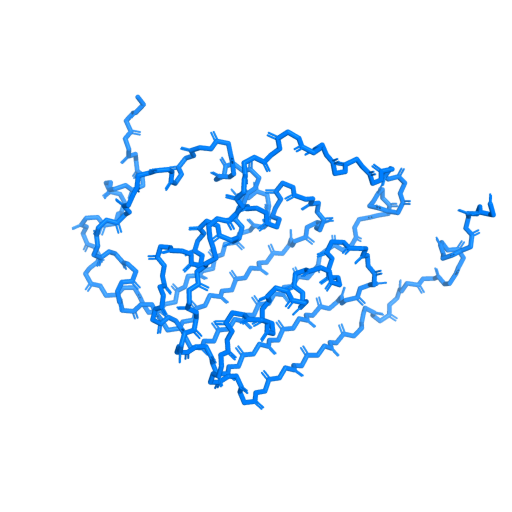 ? 1.503 -4.057 11.948 1.00 78.44 103 THR A N 1
ATOM 845 C CA . THR A 1 103 ? 0.629 -5.225 11.804 1.00 78.44 103 THR A CA 1
ATOM 846 C C . THR A 1 103 ? -0.704 -4.806 11.192 1.00 78.44 103 THR A C 1
ATOM 848 O O . THR A 1 103 ? -1.541 -4.186 11.846 1.00 78.44 103 THR A O 1
ATOM 851 N N . LEU A 1 104 ? -0.912 -5.147 9.919 1.00 88.94 104 LEU A N 1
ATOM 852 C CA . LEU A 1 104 ? -2.094 -4.804 9.124 1.00 88.94 104 LEU A CA 1
ATOM 853 C C . LEU A 1 104 ? -3.164 -5.896 9.237 1.00 88.94 104 LEU A C 1
ATOM 855 O O . LEU A 1 104 ? -3.630 -6.460 8.250 1.00 88.94 104 LEU A O 1
ATOM 859 N N . HIS A 1 105 ? -3.568 -6.206 10.472 1.00 89.88 105 HIS A N 1
ATOM 860 C CA . HIS A 1 105 ? -4.511 -7.290 10.782 1.00 89.88 105 HIS A CA 1
ATOM 861 C C . HIS A 1 105 ? -5.896 -7.141 10.148 1.00 89.88 105 HIS A C 1
ATOM 863 O O . HIS A 1 105 ? -6.646 -8.113 10.102 1.00 89.88 105 HIS A O 1
ATOM 869 N N . HIS A 1 106 ? -6.256 -5.938 9.711 1.00 92.50 106 HIS A N 1
ATOM 870 C CA . HIS A 1 106 ? -7.569 -5.649 9.151 1.00 92.50 106 HIS A CA 1
ATOM 871 C C . HIS A 1 106 ? -7.567 -5.537 7.630 1.00 92.50 106 HIS A C 1
ATOM 873 O O . HIS A 1 106 ? -8.653 -5.497 7.054 1.00 92.50 106 HIS A O 1
ATOM 879 N N . LEU A 1 107 ? -6.395 -5.518 6.987 1.00 96.06 107 LEU A N 1
ATOM 880 C CA . LEU A 1 107 ? -6.286 -5.401 5.540 1.00 96.06 107 LEU A CA 1
ATOM 881 C C . LEU A 1 107 ? -6.792 -6.683 4.871 1.00 96.06 107 LEU A C 1
ATOM 883 O O . LEU A 1 107 ? -6.223 -7.752 5.068 1.00 96.06 107 LEU A O 1
ATOM 887 N N . VAL A 1 108 ? -7.862 -6.555 4.085 1.00 96.75 108 VAL A N 1
ATOM 888 C CA . VAL A 1 108 ? -8.561 -7.661 3.414 1.00 96.75 108 VAL A CA 1
ATOM 889 C C . VAL A 1 108 ? -8.318 -7.640 1.910 1.00 96.75 108 VAL A C 1
ATOM 891 O O . VAL A 1 108 ? -8.104 -8.696 1.315 1.00 96.75 108 VAL A O 1
ATOM 894 N N . THR A 1 109 ? -8.341 -6.457 1.290 1.00 97.88 109 THR A N 1
ATOM 895 C CA . THR A 1 109 ? -8.211 -6.321 -0.164 1.00 97.88 109 THR A CA 1
ATOM 896 C C . THR A 1 109 ? -7.102 -5.350 -0.547 1.00 97.88 109 THR A C 1
ATOM 898 O O . THR A 1 109 ? -6.973 -4.253 -0.001 1.00 97.88 109 THR A O 1
ATOM 901 N N . VAL A 1 110 ? -6.299 -5.756 -1.528 1.00 97.62 110 VAL A N 1
ATOM 902 C CA . VAL A 1 110 ? -5.271 -4.923 -2.151 1.00 97.62 110 VAL A CA 1
ATOM 903 C C . VAL A 1 110 ? -5.449 -4.970 -3.665 1.00 97.62 110 VAL A C 1
ATOM 905 O O . VAL A 1 110 ? -5.484 -6.046 -4.262 1.00 97.62 110 VAL A O 1
ATOM 908 N N . ALA A 1 111 ? -5.505 -3.805 -4.300 1.00 97.25 111 ALA A N 1
ATOM 909 C CA . ALA A 1 111 ? -5.464 -3.656 -5.748 1.00 97.25 111 ALA A CA 1
ATOM 910 C C . ALA A 1 111 ? -4.288 -2.760 -6.146 1.00 97.25 111 ALA A C 1
ATOM 912 O O . ALA A 1 111 ? -4.196 -1.618 -5.703 1.00 97.25 111 ALA A O 1
ATOM 913 N N . ILE A 1 112 ? -3.397 -3.269 -6.994 1.00 94.81 112 ILE A N 1
ATOM 914 C CA . ILE A 1 112 ? -2.282 -2.509 -7.563 1.00 94.81 112 ILE A CA 1
ATOM 915 C C . ILE A 1 112 ? -2.488 -2.418 -9.069 1.00 94.81 112 ILE A C 1
ATOM 917 O O . ILE A 1 112 ? -2.434 -3.424 -9.778 1.00 94.81 112 ILE A O 1
ATOM 921 N N . ASN A 1 113 ? -2.742 -1.207 -9.543 1.00 93.25 113 ASN A N 1
ATOM 922 C CA . ASN A 1 113 ? -2.985 -0.885 -10.937 1.00 93.25 113 ASN A CA 1
ATOM 923 C C . ASN A 1 113 ? -1.724 -0.338 -11.603 1.00 93.25 113 ASN A C 1
ATOM 925 O O . ASN A 1 113 ? -0.914 0.345 -10.971 1.00 93.25 113 ASN A O 1
ATOM 929 N N . ASP A 1 114 ? -1.605 -0.623 -12.898 1.00 89.94 114 ASP A N 1
ATOM 930 C CA . ASP A 1 114 ? -0.485 -0.214 -13.745 1.00 89.94 114 ASP A CA 1
ATOM 931 C C . ASP A 1 114 ? 0.882 -0.700 -13.232 1.00 89.94 114 ASP A C 1
ATOM 933 O O . ASP A 1 114 ? 1.891 -0.012 -13.338 1.00 89.94 114 ASP A O 1
ATOM 937 N N . PHE A 1 115 ? 0.911 -1.925 -12.701 1.00 88.25 115 PHE A N 1
ATOM 938 C CA . PHE A 1 115 ? 2.115 -2.579 -12.196 1.00 88.25 115 PHE A CA 1
ATOM 939 C C . PHE A 1 11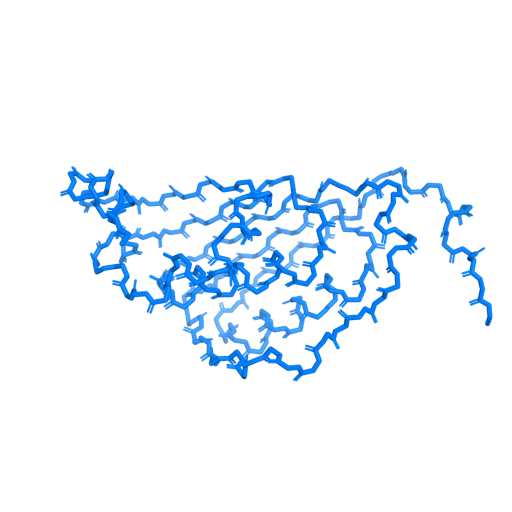5 ? 3.117 -2.837 -13.327 1.00 88.25 115 PHE A C 1
ATOM 941 O O . PHE A 1 115 ? 2.765 -3.463 -14.338 1.00 88.25 115 PHE A O 1
ATOM 948 N N . VAL A 1 116 ? 4.364 -2.394 -13.148 1.00 85.56 116 VAL A N 1
ATOM 949 C CA . VAL A 1 116 ? 5.430 -2.510 -14.162 1.00 85.56 116 VAL A CA 1
ATOM 950 C C . VAL A 1 116 ? 6.559 -3.468 -13.762 1.00 85.56 116 VAL A C 1
ATOM 952 O O . VAL A 1 116 ? 7.336 -3.878 -14.619 1.00 85.56 116 VAL A O 1
ATOM 955 N N . GLY A 1 117 ? 6.614 -3.899 -12.500 1.00 83.94 117 GLY A N 1
ATOM 956 C CA . GLY A 1 117 ? 7.585 -4.871 -11.992 1.00 83.94 117 GLY A CA 1
ATOM 957 C C . GLY A 1 117 ? 8.883 -4.265 -11.460 1.00 83.94 117 GLY A C 1
ATOM 958 O O . GLY A 1 117 ? 9.906 -4.943 -11.453 1.00 83.94 117 GLY A O 1
ATOM 959 N N . LEU A 1 118 ? 8.871 -3.008 -11.010 1.00 83.31 118 LEU A N 1
ATOM 960 C CA . LEU A 1 118 ? 10.035 -2.386 -10.376 1.00 83.31 118 LEU A CA 1
ATOM 961 C C . LEU A 1 118 ? 10.365 -3.068 -9.038 1.00 83.31 118 LEU A C 1
ATOM 963 O O . LEU A 1 118 ? 9.479 -3.515 -8.311 1.00 83.31 118 LEU A O 1
ATOM 967 N N . ASN A 1 119 ? 11.645 -3.073 -8.654 1.00 83.06 119 ASN A N 1
ATOM 968 C CA . ASN A 1 119 ? 12.095 -3.699 -7.402 1.00 83.06 119 ASN A CA 1
ATOM 969 C C . ASN A 1 119 ? 11.355 -3.169 -6.159 1.00 83.06 119 ASN A C 1
ATOM 971 O O . ASN A 1 119 ? 11.061 -3.930 -5.244 1.00 83.06 119 ASN A O 1
ATOM 975 N N . CYS A 1 120 ? 11.022 -1.879 -6.135 1.00 81.62 120 CYS A N 1
ATOM 976 C CA . CYS A 1 120 ? 10.249 -1.250 -5.063 1.00 81.62 120 CYS A CA 1
ATOM 977 C C . CYS A 1 120 ? 8.768 -1.672 -5.052 1.00 81.62 120 CYS A C 1
ATOM 979 O O . CYS A 1 120 ? 8.198 -1.813 -3.974 1.00 81.62 120 CYS A O 1
ATOM 981 N N . GLU A 1 121 ? 8.155 -1.917 -6.217 1.00 86.94 121 GLU A N 1
ATOM 982 C CA . GLU A 1 121 ? 6.795 -2.464 -6.310 1.00 86.94 121 GLU A CA 1
ATOM 983 C C . GLU A 1 121 ? 6.755 -3.882 -5.745 1.00 86.94 121 GLU A C 1
ATOM 985 O O . GLU A 1 121 ? 5.921 -4.202 -4.899 1.00 86.94 121 GLU A O 1
ATOM 990 N N . VAL A 1 122 ? 7.699 -4.719 -6.184 1.00 88.31 122 VAL A N 1
ATOM 991 C CA . VAL A 1 122 ? 7.833 -6.104 -5.721 1.00 88.31 122 VAL A CA 1
ATOM 992 C C . VAL A 1 122 ? 8.111 -6.143 -4.218 1.00 88.31 122 VAL A C 1
ATOM 994 O O . VAL A 1 122 ? 7.500 -6.934 -3.502 1.00 88.31 122 VAL A O 1
ATOM 997 N N . ALA A 1 123 ? 8.981 -5.260 -3.723 1.00 87.31 123 ALA A N 1
ATOM 998 C CA . ALA A 1 123 ? 9.259 -5.151 -2.298 1.00 87.31 123 ALA A CA 1
ATOM 999 C C . ALA A 1 123 ? 8.021 -4.736 -1.498 1.00 87.31 123 ALA A C 1
ATOM 1001 O O . ALA A 1 123 ? 7.730 -5.373 -0.491 1.00 87.31 123 ALA A O 1
ATOM 1002 N N . LEU A 1 124 ? 7.252 -3.736 -1.951 1.00 88.31 124 LEU A N 1
ATOM 1003 C CA . LEU A 1 124 ? 6.018 -3.350 -1.265 1.00 88.31 124 LEU A CA 1
ATOM 1004 C C . LEU A 1 124 ? 5.013 -4.507 -1.225 1.00 88.31 124 LEU A C 1
ATOM 1006 O O . LEU A 1 124 ? 4.405 -4.737 -0.185 1.00 88.31 124 LEU A O 1
ATOM 1010 N N . VAL A 1 125 ? 4.857 -5.256 -2.320 1.00 92.25 125 VAL A N 1
ATOM 1011 C CA . VAL A 1 125 ? 4.006 -6.457 -2.333 1.00 92.25 125 VAL A CA 1
ATOM 1012 C C . VAL A 1 125 ? 4.480 -7.466 -1.286 1.00 92.25 125 VAL A C 1
ATOM 1014 O O . VAL A 1 125 ? 3.661 -7.977 -0.526 1.00 92.25 125 VAL A O 1
ATOM 1017 N N . GLY A 1 126 ? 5.791 -7.713 -1.202 1.00 91.81 126 GLY A N 1
ATOM 1018 C CA . GLY A 1 126 ? 6.377 -8.577 -0.176 1.00 91.81 126 GLY A CA 1
ATOM 1019 C C . GLY A 1 126 ? 6.057 -8.108 1.246 1.00 91.81 126 GLY A C 1
ATOM 1020 O O . GLY A 1 126 ? 5.615 -8.913 2.063 1.00 91.81 126 GLY A O 1
ATOM 1021 N N . LEU A 1 127 ? 6.198 -6.807 1.512 1.00 89.88 127 LEU A N 1
ATOM 1022 C CA . LEU A 1 127 ? 5.886 -6.200 2.809 1.00 89.88 127 LEU A CA 1
ATOM 1023 C C . LEU A 1 127 ? 4.393 -6.307 3.155 1.00 89.88 127 LEU A C 1
ATOM 1025 O O . LEU A 1 127 ? 4.032 -6.696 4.262 1.00 89.88 127 LEU A O 1
ATOM 1029 N N . LEU A 1 128 ? 3.503 -6.022 2.201 1.00 92.06 128 LEU A N 1
ATOM 1030 C CA . LEU A 1 128 ? 2.057 -6.148 2.405 1.00 92.06 128 LEU A CA 1
ATOM 1031 C C . LEU A 1 128 ? 1.667 -7.589 2.742 1.00 92.06 128 LEU A C 1
ATOM 1033 O O . LEU A 1 128 ? 0.872 -7.802 3.655 1.00 92.06 128 LEU A O 1
ATOM 1037 N N . LEU A 1 129 ? 2.255 -8.572 2.057 1.00 92.62 129 LEU A N 1
ATOM 1038 C CA . LEU A 1 129 ? 2.023 -9.988 2.340 1.00 92.62 129 LEU A CA 1
ATOM 1039 C C . LEU A 1 129 ? 2.550 -10.400 3.719 1.00 92.62 129 LEU A C 1
ATOM 1041 O O . LEU A 1 129 ? 1.885 -11.175 4.402 1.00 92.62 129 LEU A O 1
ATOM 1045 N N . SER A 1 130 ? 3.703 -9.882 4.156 1.00 91.44 130 SER A N 1
ATOM 1046 C CA . SER A 1 130 ? 4.225 -10.185 5.495 1.00 91.44 130 SER A CA 1
ATOM 1047 C C . SER A 1 130 ? 3.398 -9.551 6.613 1.00 91.44 130 SER A C 1
ATOM 1049 O O . SER A 1 130 ? 3.238 -10.147 7.673 1.00 91.44 130 SER A O 1
ATOM 1051 N N . TRP A 1 131 ? 2.860 -8.353 6.385 1.00 91.25 131 TRP A N 1
ATOM 1052 C CA . TRP A 1 131 ? 2.186 -7.565 7.420 1.00 91.25 131 TRP A CA 1
ATOM 1053 C C . TRP A 1 131 ? 0.689 -7.847 7.559 1.00 91.25 131 TRP A C 1
ATOM 1055 O O . TRP A 1 131 ? 0.096 -7.453 8.565 1.00 91.25 131 TRP A O 1
ATOM 1065 N N . SER A 1 132 ? 0.072 -8.512 6.577 1.00 93.81 132 SER A N 1
ATOM 1066 C CA . SER A 1 132 ? -1.391 -8.603 6.448 1.00 93.81 132 SER A CA 1
ATOM 1067 C C . SER A 1 132 ? -1.889 -10.048 6.560 1.00 93.81 132 SER A C 1
ATOM 1069 O O . SER A 1 132 ? -2.237 -10.666 5.555 1.00 93.81 132 SER A O 1
ATOM 1071 N N . PRO A 1 133 ? -1.967 -10.619 7.775 1.00 92.88 133 PRO A N 1
ATOM 1072 C CA . PRO A 1 133 ? -2.381 -12.012 7.959 1.00 92.88 133 PRO A CA 1
ATOM 1073 C C . PRO A 1 133 ? -3.852 -12.279 7.596 1.00 92.88 133 PRO A C 1
ATOM 1075 O O . PRO A 1 133 ? -4.225 -13.433 7.412 1.00 92.88 133 PRO A O 1
ATOM 1078 N N . ALA A 1 134 ? -4.686 -11.237 7.514 1.00 95.12 134 ALA A N 1
ATOM 1079 C CA . ALA A 1 134 ? -6.098 -11.331 7.138 1.00 95.12 134 ALA A CA 1
ATOM 1080 C C . ALA A 1 134 ? -6.361 -11.002 5.657 1.00 95.12 134 ALA A C 1
ATOM 1082 O O . ALA A 1 134 ? -7.519 -10.854 5.267 1.00 95.12 134 ALA A O 1
ATOM 1083 N N . LEU A 1 135 ? -5.309 -10.862 4.842 1.00 97.00 135 LEU A N 1
ATOM 1084 C CA . LEU A 1 135 ? -5.451 -10.526 3.431 1.00 97.00 135 LEU A CA 1
ATOM 1085 C C . LEU A 1 135 ? -6.139 -11.671 2.679 1.00 97.00 135 LEU A C 1
ATOM 1087 O O . LEU A 1 135 ? -5.611 -12.778 2.594 1.00 97.00 135 LEU A O 1
ATOM 1091 N N . GLU A 1 136 ? -7.306 -11.386 2.108 1.00 97.50 136 GLU A N 1
ATOM 1092 C CA . GLU A 1 136 ? -8.097 -12.352 1.339 1.00 97.50 136 GLU A CA 1
ATOM 1093 C C . GLU A 1 136 ? -7.850 -12.210 -0.166 1.00 97.50 136 GLU A C 1
ATOM 1095 O O . GLU A 1 136 ? -7.844 -13.203 -0.893 1.00 97.50 136 GLU A O 1
ATOM 1100 N N . GLU A 1 137 ? -7.628 -10.983 -0.649 1.00 97.94 137 GLU A N 1
ATOM 1101 C CA . GLU A 1 137 ? -7.493 -10.705 -2.076 1.00 97.94 137 GLU A CA 1
ATOM 1102 C C . GLU A 1 137 ? -6.350 -9.726 -2.379 1.00 97.94 137 GLU A C 1
ATOM 1104 O O . GLU A 1 137 ? -6.327 -8.594 -1.896 1.00 97.94 137 GLU A O 1
ATOM 1109 N N . LEU A 1 138 ? -5.435 -10.144 -3.258 1.00 97.31 138 LEU A N 1
ATOM 1110 C CA . LEU A 1 138 ? -4.419 -9.294 -3.877 1.00 97.31 138 LEU A CA 1
ATOM 1111 C C . LEU A 1 138 ? -4.592 -9.334 -5.399 1.00 97.31 138 LEU A C 1
ATOM 1113 O O . LEU A 1 138 ? -4.361 -10.363 -6.036 1.00 97.31 138 LEU A O 1
ATOM 1117 N N . LYS A 1 139 ? -4.974 -8.203 -5.993 1.00 97.62 139 LYS A N 1
ATOM 1118 C CA . LYS A 1 139 ? -5.102 -8.018 -7.441 1.00 97.62 139 LYS A CA 1
ATOM 1119 C C . LYS A 1 139 ? -3.962 -7.153 -7.956 1.00 97.62 139 LYS A C 1
ATOM 1121 O O . LYS A 1 139 ? -3.783 -6.024 -7.510 1.00 97.62 139 LYS A O 1
ATOM 1126 N N . ILE A 1 140 ? -3.224 -7.667 -8.934 1.00 95.31 140 ILE A N 1
ATOM 1127 C CA . ILE A 1 140 ? -2.168 -6.926 -9.627 1.00 95.31 140 ILE A CA 1
ATOM 1128 C C . ILE A 1 140 ? -2.558 -6.808 -11.097 1.00 95.31 140 ILE A C 1
ATOM 1130 O O . ILE A 1 140 ? -2.659 -7.809 -11.809 1.00 95.31 140 ILE A O 1
ATOM 1134 N N . PHE A 1 141 ? -2.764 -5.579 -11.557 1.00 93.56 141 PHE A N 1
ATOM 1135 C CA . PHE A 1 141 ? -3.068 -5.266 -12.945 1.00 93.56 141 PHE A CA 1
ATOM 1136 C C . PHE A 1 141 ? -1.827 -4.684 -13.603 1.00 93.56 141 PHE A C 1
ATOM 1138 O O . PHE A 1 141 ? -1.338 -3.629 -13.206 1.00 93.56 141 PHE A O 1
ATOM 1145 N N . ARG A 1 142 ? -1.314 -5.373 -14.624 1.00 87.88 142 ARG A N 1
ATOM 1146 C CA . ARG A 1 142 ? -0.162 -4.880 -15.383 1.00 87.88 142 ARG A CA 1
ATOM 1147 C C . ARG A 1 142 ? -0.525 -3.639 -16.191 1.00 87.88 142 ARG A C 1
ATOM 1149 O O . ARG A 1 142 ? -1.618 -3.565 -16.759 1.00 87.88 142 ARG A O 1
ATOM 1156 N N . ALA A 1 143 ? 0.426 -2.717 -16.300 1.00 83.62 143 ALA A N 1
ATOM 1157 C CA . ALA A 1 143 ? 0.309 -1.576 -17.199 1.00 83.62 143 ALA A CA 1
ATOM 1158 C C . ALA A 1 143 ? 0.137 -2.055 -18.651 1.00 83.62 143 ALA A C 1
ATOM 1160 O O . ALA A 1 143 ? 0.893 -2.894 -19.142 1.00 83.62 143 ALA A O 1
ATOM 1161 N N . LYS A 1 144 ? -0.870 -1.521 -19.353 1.00 71.88 144 LYS A N 1
ATOM 1162 C CA . LYS A 1 144 ? -1.262 -2.003 -20.691 1.00 71.88 144 LYS A CA 1
ATOM 1163 C C . LYS A 1 144 ? -0.319 -1.588 -21.829 1.00 71.88 144 LYS A C 1
ATOM 1165 O O . LYS A 1 144 ? -0.491 -2.092 -22.928 1.00 71.88 144 LYS A O 1
ATOM 1170 N N . ASN A 1 145 ? 0.662 -0.713 -21.583 1.00 61.16 145 ASN A N 1
ATOM 1171 C CA . ASN A 1 145 ? 1.512 -0.107 -22.621 1.00 61.16 145 ASN A CA 1
ATOM 1172 C C . ASN A 1 145 ? 2.969 0.109 -22.165 1.00 61.16 145 ASN A C 1
ATOM 1174 O O . ASN A 1 145 ? 3.531 1.185 -22.372 1.00 61.16 145 ASN A O 1
ATOM 1178 N N . VAL A 1 146 ? 3.599 -0.873 -21.520 1.00 54.41 146 VAL A N 1
ATOM 1179 C CA . VAL A 1 146 ? 5.064 -0.836 -21.399 1.00 54.41 146 VAL A CA 1
ATOM 1180 C C . VAL A 1 146 ? 5.603 -1.418 -22.696 1.00 54.41 146 VAL A C 1
ATOM 1182 O O . VAL A 1 146 ? 5.523 -2.623 -22.899 1.00 54.41 146 VAL A O 1
ATOM 1185 N N . ASN A 1 147 ? 6.077 -0.575 -23.616 1.00 48.44 147 ASN A N 1
ATOM 1186 C CA . ASN A 1 147 ? 6.859 -1.075 -24.744 1.00 48.44 147 ASN A CA 1
ATOM 1187 C C . ASN A 1 147 ? 8.016 -1.901 -24.158 1.00 48.44 147 ASN A C 1
ATOM 1189 O O . ASN A 1 147 ? 8.834 -1.356 -23.412 1.00 48.44 147 ASN A O 1
ATOM 1193 N N . ASP A 1 148 ? 8.081 -3.190 -24.503 1.00 49.06 148 ASP A N 1
ATOM 1194 C CA . ASP A 1 148 ? 9.126 -4.132 -24.066 1.00 49.06 148 ASP A CA 1
ATOM 1195 C C . ASP A 1 148 ? 10.554 -3.627 -24.375 1.00 49.06 148 ASP A C 1
ATOM 1197 O O . ASP A 1 148 ? 11.530 -4.100 -23.799 1.00 49.06 148 ASP A O 1
ATOM 1201 N N . GLU A 1 149 ? 10.688 -2.605 -25.226 1.00 46.31 149 GLU A N 1
ATOM 1202 C CA . GLU A 1 149 ? 11.944 -1.926 -25.564 1.00 46.31 149 GLU A CA 1
ATOM 1203 C C . GLU A 1 149 ? 12.657 -1.262 -24.371 1.00 46.31 149 GLU A C 1
ATOM 1205 O O . GLU A 1 149 ? 13.864 -1.037 -24.443 1.00 46.31 149 GLU A O 1
ATOM 1210 N N . TYR A 1 150 ? 11.965 -0.970 -23.263 1.00 46.75 150 TYR A N 1
ATOM 1211 C CA . TYR A 1 150 ? 12.593 -0.394 -22.061 1.00 46.75 150 TYR A CA 1
ATOM 1212 C C . TYR A 1 150 ? 12.952 -1.430 -20.983 1.00 46.75 150 TYR A C 1
ATOM 1214 O O . TYR A 1 150 ? 13.625 -1.077 -20.015 1.00 46.75 150 TYR A O 1
ATOM 1222 N N . MET A 1 151 ? 12.550 -2.697 -21.151 1.00 44.78 151 MET A N 1
ATOM 1223 C CA . MET A 1 151 ? 12.843 -3.793 -20.210 1.00 44.78 151 MET A CA 1
ATOM 1224 C C . MET A 1 151 ? 14.211 -4.451 -20.459 1.00 44.78 151 MET A C 1
ATOM 1226 O O . MET A 1 151 ? 14.681 -5.232 -19.636 1.00 44.78 151 MET A O 1
ATOM 1230 N N . CYS A 1 152 ? 14.877 -4.121 -21.570 1.00 43.97 152 CYS A N 1
ATOM 1231 C CA . CYS A 1 152 ? 16.203 -4.628 -21.915 1.00 43.97 152 CYS A CA 1
ATOM 1232 C C . CYS A 1 152 ? 17.215 -3.482 -22.005 1.00 43.97 152 CYS A C 1
ATOM 1234 O O . CYS A 1 152 ? 17.617 -3.079 -23.094 1.00 43.97 152 CYS A O 1
ATOM 1236 N N . VAL A 1 153 ? 17.664 -2.962 -20.862 1.00 37.59 153 VAL A N 1
ATOM 1237 C CA . VAL A 1 153 ? 18.907 -2.181 -20.819 1.00 37.59 153 VAL A CA 1
ATOM 1238 C C . VAL A 1 153 ? 19.794 -2.686 -19.682 1.00 37.59 153 VAL A C 1
ATOM 1240 O O . VAL A 1 153 ? 19.677 -2.226 -18.551 1.00 37.59 153 VAL A O 1
ATOM 1243 N N . GLY A 1 154 ? 20.716 -3.586 -20.038 1.00 39.59 154 GLY A N 1
ATOM 1244 C CA . GLY A 1 154 ? 22.005 -3.763 -19.363 1.00 39.59 154 GLY A CA 1
ATOM 1245 C C . GLY A 1 154 ? 22.166 -5.038 -18.540 1.00 39.59 154 GLY A C 1
ATOM 1246 O O . GLY A 1 154 ? 21.685 -5.098 -17.412 1.00 39.59 154 GLY A O 1
ATOM 1247 N N . GLU A 1 155 ? 22.891 -6.004 -19.117 1.00 33.06 155 GLU A N 1
ATOM 1248 C CA . GLU A 1 155 ? 23.687 -7.012 -18.392 1.00 33.06 155 GLU A CA 1
ATOM 1249 C C . GLU A 1 155 ? 24.703 -6.365 -17.434 1.00 33.06 155 GLU A C 1
ATOM 1251 O O . GLU A 1 155 ? 25.191 -5.247 -17.742 1.00 33.06 155 GLU A O 1
#

Secondary structure (DSSP, 8-state):
---HHHHHHTT-S---EEEEEHHHHHHIIIIIT-S--TTTSTT--EEEEEEE---HHHHHHHHHHHHH-TT--EEEEEE---TTTTTS-----TTS--------TT--EEEEEEE---HHHHHHHHHHHHH-TT--EEEEEE-TT--GGGS----

Sequence (155 aa):
MKNYMKQAFVSRTSIEELTISGSFLTYLSKGCLSTQLPGVFDHLKKICIEKCFWNWTEVLGACSIFQNAPTFRELEIWSFPHPEAYRRKTIWDQDQTEIEEPTLHHLVTVAINDFVGLNCEVALVGLLLSWSPALEELKIFRAKNVNDEYMCVGE

pLDDT: mean 75.09, std 17.74, range [33.06, 97.94]

Organism: NCBI:txid65489